Protein AF-A0A520I023-F1 (afdb_monomer_lite)

Sequence (64 aa):
MSLDSGVWVDVVRDGRAVASAAHGHGAACGGVRKRVDFELGAGRYVLQLSGAAGVRVRAMVSPA

Secondary structure (DSSP, 8-state):
-EESS--EEEEEETTEEEPP-EEE---TTSS--EEEE----SS--EEEEE--SSS---EE----

Foldseek 3Di:
DFKLFPKDKFKDDPRDTFDWPDKDADDPPPSTGIDTHGDDDDDDIDIDIDDGPDPDMDDDDDDD

pLDDT: mean 94.13, std 4.44, range [71.19, 98.25]

Structure (mmCIF, N/CA/C/O backbone):
data_AF-A0A520I023-F1
#
_entry.id   AF-A0A520I023-F1
#
loop_
_atom_site.group_PDB
_atom_site.id
_atom_site.type_symbol
_atom_site.label_atom_id
_atom_site.label_alt_id
_atom_site.label_comp_id
_atom_site.label_asym_id
_atom_site.label_entity_id
_atom_site.label_seq_id
_atom_site.pdbx_PDB_ins_code
_atom_site.Cartn_x
_atom_site.Cartn_y
_atom_site.Cartn_z
_atom_site.occupancy
_atom_site.B_iso_or_equiv
_atom_site.auth_seq_id
_atom_site.auth_comp_id
_atom_site.auth_asym_id
_atom_site.auth_atom_id
_atom_site.pdbx_PDB_model_num
ATOM 1 N N . MET A 1 1 ? 3.016 1.937 3.660 1.00 93.00 1 MET A N 1
ATOM 2 C CA . MET A 1 1 ? 3.315 0.590 3.082 1.00 93.00 1 MET A CA 1
ATOM 3 C C . MET A 1 1 ? 4.405 0.672 2.023 1.00 93.00 1 MET A C 1
ATOM 5 O O . MET A 1 1 ? 4.365 1.583 1.208 1.00 93.00 1 MET A O 1
ATOM 9 N N . SER A 1 2 ? 5.329 -0.294 1.987 1.00 95.69 2 SER A N 1
ATOM 10 C CA . SER A 1 2 ? 6.489 -0.323 1.076 1.00 95.69 2 SER A CA 1
ATOM 11 C C . SER A 1 2 ? 6.431 -1.482 0.072 1.00 95.69 2 SER A C 1
ATOM 13 O O . SER A 1 2 ? 6.085 -2.599 0.452 1.00 95.69 2 SER A O 1
ATOM 15 N N . LEU A 1 3 ? 6.799 -1.226 -1.188 1.00 95.94 3 LEU A N 1
ATOM 16 C CA . LEU A 1 3 ? 6.732 -2.162 -2.321 1.00 95.94 3 LEU A CA 1
ATOM 17 C C . LEU A 1 3 ? 8.047 -2.166 -3.117 1.00 95.94 3 LEU A C 1
ATOM 19 O O . LEU A 1 3 ? 8.631 -1.107 -3.364 1.00 95.94 3 LEU A O 1
ATOM 23 N N . ASP A 1 4 ? 8.491 -3.341 -3.566 1.00 95.00 4 ASP A N 1
ATOM 24 C CA . ASP A 1 4 ? 9.722 -3.506 -4.362 1.00 95.00 4 ASP A CA 1
ATOM 25 C C . ASP A 1 4 ? 9.527 -3.353 -5.882 1.00 95.00 4 ASP A C 1
ATOM 27 O O . ASP A 1 4 ? 10.492 -3.318 -6.645 1.00 95.00 4 ASP A O 1
ATOM 31 N N . SER A 1 5 ? 8.283 -3.224 -6.337 1.00 93.31 5 SER A N 1
ATOM 32 C CA . SER A 1 5 ? 7.921 -3.213 -7.755 1.00 93.31 5 SER A CA 1
ATOM 33 C C . SER A 1 5 ? 6.896 -2.130 -8.083 1.00 93.31 5 SER A C 1
ATOM 35 O O . SER A 1 5 ? 6.250 -1.545 -7.211 1.00 93.31 5 SER A O 1
ATOM 37 N N . GLY A 1 6 ? 6.800 -1.801 -9.375 1.00 92.62 6 GLY A N 1
ATOM 38 C CA . GLY A 1 6 ? 5.819 -0.852 -9.890 1.00 92.62 6 GLY A CA 1
ATOM 39 C C . GLY A 1 6 ? 4.469 -1.536 -10.030 1.00 92.62 6 GLY A C 1
ATOM 40 O O . GLY A 1 6 ? 4.177 -2.073 -11.090 1.00 92.62 6 GLY A O 1
ATOM 41 N N . VAL A 1 7 ? 3.685 -1.534 -8.955 1.00 95.06 7 VAL A N 1
ATOM 42 C CA . VAL A 1 7 ? 2.328 -2.093 -8.915 1.00 95.06 7 VAL A CA 1
ATOM 43 C C . VAL A 1 7 ? 1.309 -1.038 -8.499 1.00 95.06 7 VAL A C 1
ATOM 45 O O . VAL A 1 7 ? 1.630 -0.062 -7.798 1.00 95.06 7 VAL A O 1
ATOM 48 N N . TRP A 1 8 ? 0.067 -1.252 -8.923 1.00 94.88 8 TRP A N 1
ATOM 49 C CA . TRP A 1 8 ? -1.083 -0.582 -8.334 1.00 94.88 8 TRP A CA 1
ATOM 50 C C . TRP A 1 8 ? -1.397 -1.214 -6.984 1.00 94.88 8 TRP A C 1
ATOM 52 O O . TRP A 1 8 ? -1.179 -2.409 -6.771 1.00 94.88 8 TRP A O 1
ATOM 62 N N . VAL A 1 9 ? -1.842 -0.372 -6.061 1.00 95.94 9 VAL A N 1
ATOM 63 C CA . VAL A 1 9 ? -2.105 -0.749 -4.682 1.00 95.94 9 VAL A CA 1
ATOM 64 C C . VAL A 1 9 ? -3.397 -0.094 -4.245 1.00 95.94 9 VAL A C 1
ATOM 66 O O . VAL A 1 9 ? -3.484 1.131 -4.214 1.00 95.94 9 VAL A O 1
ATOM 69 N N . ASP A 1 10 ? -4.362 -0.926 -3.883 1.00 96.81 10 ASP A N 1
ATOM 70 C CA . ASP A 1 10 ? -5.653 -0.496 -3.376 1.00 96.81 10 ASP A CA 1
ATOM 71 C C . ASP A 1 10 ? -5.855 -1.097 -1.988 1.00 96.81 10 ASP A C 1
ATOM 73 O O . ASP A 1 10 ? -5.626 -2.289 -1.758 1.00 96.81 10 ASP A O 1
ATOM 77 N N . VAL A 1 11 ? -6.287 -0.261 -1.048 1.00 97.88 11 VAL A N 1
ATOM 78 C CA . VAL A 1 11 ? -6.766 -0.710 0.258 1.00 97.88 11 VAL A CA 1
ATOM 79 C C . VAL A 1 11 ? -8.277 -0.609 0.234 1.00 97.88 11 VAL A C 1
ATOM 81 O O . VAL A 1 11 ? -8.817 0.452 -0.055 1.00 97.88 11 VAL A O 1
ATOM 84 N N . VAL A 1 12 ? -8.969 -1.706 0.522 1.00 98.25 12 VAL A N 1
ATOM 85 C CA . VAL A 1 12 ? -10.428 -1.786 0.431 1.00 98.25 12 VAL A CA 1
ATOM 86 C C . VAL A 1 12 ? -11.030 -2.108 1.790 1.00 98.25 12 VAL A C 1
ATOM 88 O O . VAL A 1 12 ? -10.590 -3.034 2.476 1.00 98.25 12 VAL A O 1
ATOM 91 N N . ARG A 1 13 ? -12.077 -1.368 2.160 1.00 97.94 13 ARG A N 1
ATOM 92 C CA . ARG A 1 13 ? -12.916 -1.622 3.335 1.00 97.94 13 ARG A CA 1
ATOM 93 C C . ARG A 1 13 ? -14.376 -1.608 2.917 1.00 97.94 13 ARG A C 1
ATOM 95 O O . ARG A 1 13 ? -14.809 -0.684 2.236 1.00 97.94 13 ARG A O 1
ATOM 102 N N . ASP A 1 14 ? -15.120 -2.643 3.299 1.00 96.50 14 ASP A N 1
ATOM 103 C CA . ASP A 1 14 ? -16.558 -2.760 3.014 1.00 96.50 14 ASP A CA 1
ATOM 104 C C . ASP A 1 14 ? -16.898 -2.543 1.524 1.00 96.50 14 ASP A C 1
ATOM 106 O O . ASP A 1 14 ? -17.864 -1.872 1.165 1.00 96.50 14 ASP A O 1
ATOM 110 N N . GLY A 1 15 ? -16.045 -3.076 0.639 1.00 96.50 15 GLY A N 1
ATOM 111 C CA . GLY A 1 15 ? -16.194 -2.974 -0.816 1.00 96.50 15 GLY A CA 1
ATOM 112 C C . GLY A 1 15 ? -15.820 -1.618 -1.425 1.00 96.50 15 GLY A C 1
ATOM 113 O O . GLY A 1 15 ? -16.002 -1.434 -2.625 1.00 96.50 15 GLY A O 1
ATOM 114 N N . ARG A 1 16 ? -15.292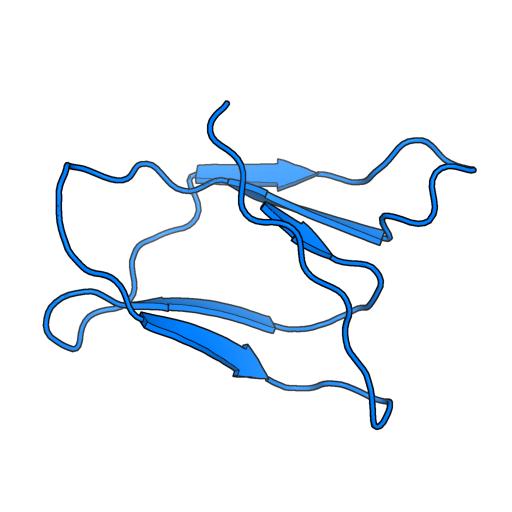 -0.670 -0.640 1.00 96.69 16 ARG A N 1
ATOM 115 C CA . ARG A 1 16 ? -14.870 0.657 -1.112 1.00 96.69 16 ARG A CA 1
ATOM 116 C C . ARG A 1 16 ? -13.368 0.855 -0.975 1.00 96.69 16 ARG A C 1
ATOM 118 O O . ARG A 1 16 ? -12.784 0.501 0.049 1.00 96.69 16 ARG A O 1
ATOM 125 N N . ALA A 1 17 ? -12.761 1.452 -1.997 1.00 97.31 17 ALA A N 1
ATOM 126 C CA . ALA A 1 17 ? -11.361 1.851 -1.955 1.00 97.31 17 ALA A CA 1
ATOM 127 C C . ALA A 1 17 ? -11.152 2.995 -0.949 1.00 97.31 17 ALA A C 1
ATOM 129 O O . ALA A 1 17 ? -11.929 3.951 -0.897 1.00 97.31 17 ALA A O 1
ATOM 130 N N . VAL A 1 18 ? -10.091 2.885 -0.159 1.00 98.06 18 VAL A N 1
ATOM 131 C CA . VAL A 1 18 ? -9.579 3.919 0.738 1.00 98.06 18 VAL A CA 1
ATOM 132 C C . VAL A 1 18 ? -8.595 4.773 -0.053 1.00 98.06 18 VAL A C 1
ATOM 134 O O . VAL A 1 18 ? -7.705 4.242 -0.717 1.00 98.06 18 VAL A O 1
ATOM 137 N N . ALA A 1 19 ? -8.744 6.095 0.016 1.00 97.62 19 ALA A N 1
ATOM 138 C CA . ALA A 1 19 ? -7.822 7.011 -0.643 1.00 97.62 19 ALA A CA 1
ATOM 139 C C . ALA A 1 19 ? -6.422 6.921 -0.017 1.00 97.62 19 ALA A C 1
ATOM 141 O O . ALA A 1 19 ? -6.277 6.863 1.206 1.00 97.62 19 ALA A O 1
ATOM 142 N N . SER A 1 20 ? -5.386 6.938 -0.855 1.00 97.31 20 SER A N 1
ATOM 143 C CA . SER A 1 20 ? -4.012 7.088 -0.382 1.00 97.31 20 SER A CA 1
ATOM 144 C C . SER A 1 20 ? -3.783 8.496 0.162 1.00 97.31 20 SER A C 1
ATOM 146 O O . SER A 1 20 ? -4.224 9.480 -0.429 1.00 97.31 20 SER A O 1
ATOM 148 N N . ALA A 1 21 ? -3.055 8.582 1.268 1.00 97.62 21 ALA A N 1
ATOM 149 C CA . ALA A 1 21 ? -2.711 9.830 1.936 1.00 97.62 21 ALA A CA 1
ATOM 150 C C . ALA A 1 21 ? -1.388 10.416 1.424 1.00 97.62 21 ALA A C 1
ATOM 152 O O . ALA A 1 21 ? -1.264 11.627 1.263 1.00 97.62 21 ALA A O 1
ATOM 153 N 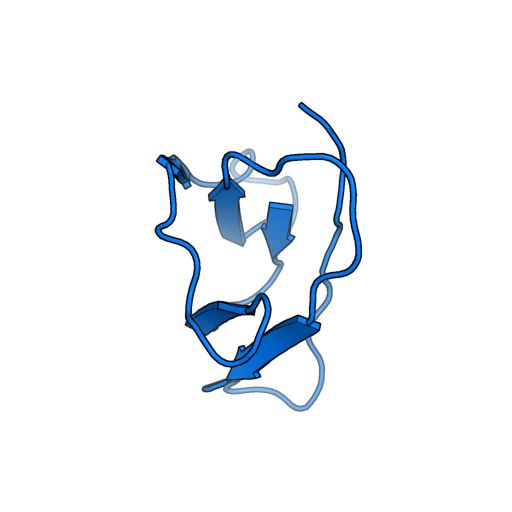N . ALA A 1 22 ? -0.404 9.559 1.133 1.00 96.69 22 ALA A N 1
ATOM 154 C CA . ALA A 1 22 ? 0.899 9.987 0.638 1.00 96.69 22 ALA A CA 1
ATOM 155 C C . ALA A 1 22 ? 1.538 8.958 -0.299 1.00 96.69 22 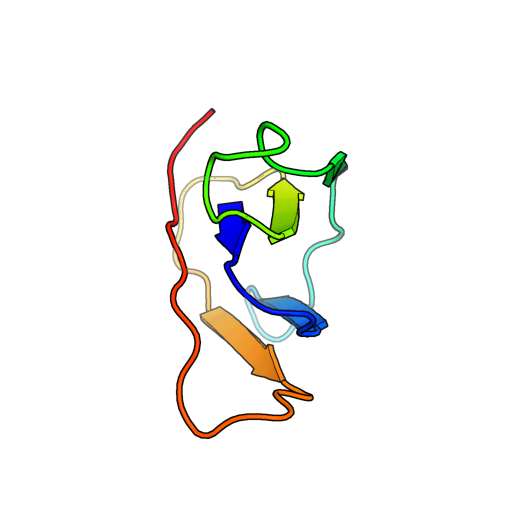ALA A C 1
ATOM 157 O O . ALA A 1 22 ? 1.262 7.756 -0.236 1.00 96.69 22 ALA A O 1
ATOM 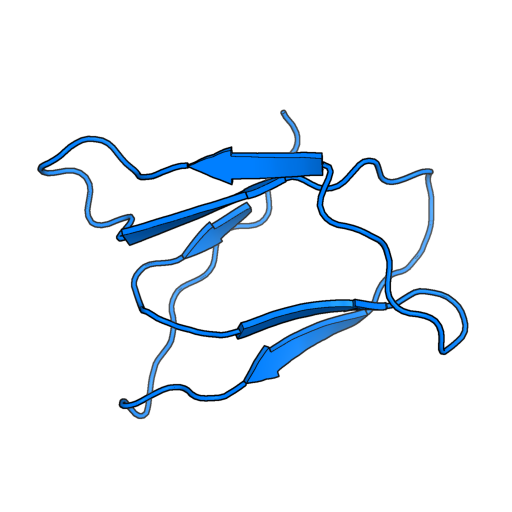158 N N . HIS A 1 23 ? 2.436 9.450 -1.154 1.00 95.56 23 HIS A N 1
ATOM 159 C CA . HIS A 1 23 ? 3.261 8.642 -2.042 1.00 95.56 23 HIS A CA 1
ATOM 160 C C . HIS A 1 23 ? 4.726 9.032 -1.889 1.00 95.56 23 HIS A C 1
ATOM 162 O O . HIS A 1 23 ? 5.067 10.211 -1.821 1.00 95.56 23 HIS A O 1
ATOM 168 N N . GLY A 1 24 ? 5.604 8.037 -1.889 1.00 93.31 24 GLY A N 1
ATOM 169 C CA . GLY A 1 24 ? 7.036 8.256 -1.778 1.00 93.31 24 GLY A CA 1
ATOM 170 C C . GLY A 1 24 ? 7.844 7.118 -2.376 1.00 93.31 24 GLY A C 1
ATOM 171 O O . GLY A 1 24 ? 7.309 6.179 -2.967 1.00 93.31 24 GLY A O 1
ATOM 172 N N . HIS A 1 25 ? 9.155 7.202 -2.192 1.00 92.38 25 HIS A N 1
ATOM 173 C CA . HIS A 1 25 ? 10.106 6.178 -2.610 1.00 92.38 25 HIS A CA 1
ATOM 174 C C . HIS A 1 25 ? 10.931 5.715 -1.400 1.00 92.38 25 HIS A C 1
ATOM 176 O O . HIS A 1 25 ? 10.934 6.344 -0.331 1.00 92.38 25 HIS A O 1
ATOM 182 N N . GLY A 1 26 ? 11.573 4.556 -1.531 1.00 87.06 26 GLY A N 1
ATOM 183 C CA . GLY A 1 26 ? 12.589 4.126 -0.578 1.00 87.06 26 GLY A CA 1
ATOM 184 C C . GLY A 1 26 ? 13.861 4.962 -0.693 1.00 87.06 26 GLY A C 1
ATOM 185 O O . GLY A 1 26 ? 14.008 5.777 -1.603 1.00 87.06 26 GLY A O 1
ATOM 186 N N . ALA A 1 27 ? 14.811 4.722 0.211 1.00 88.50 27 ALA A N 1
ATOM 187 C CA . ALA A 1 27 ? 16.180 5.179 -0.002 1.00 88.50 27 ALA A CA 1
ATOM 188 C C . ALA A 1 27 ? 16.723 4.591 -1.317 1.00 88.50 27 ALA A C 1
ATOM 190 O O . ALA A 1 27 ? 16.398 3.450 -1.655 1.00 88.50 27 ALA A O 1
ATOM 191 N N . ALA A 1 28 ? 17.571 5.339 -2.029 1.00 82.31 28 ALA A N 1
ATOM 192 C CA . ALA A 1 28 ? 18.024 4.992 -3.382 1.00 82.31 28 ALA A CA 1
ATOM 193 C C . ALA A 1 28 ? 18.611 3.567 -3.512 1.00 82.31 28 ALA A C 1
ATOM 195 O O . ALA A 1 28 ? 18.446 2.933 -4.549 1.00 82.31 28 ALA A O 1
ATOM 196 N N . CYS A 1 29 ? 19.220 3.031 -2.448 1.00 85.75 29 CYS A N 1
ATOM 197 C CA . CYS A 1 29 ? 19.819 1.689 -2.421 1.00 85.75 29 CYS A CA 1
ATOM 198 C C . CYS A 1 29 ? 19.040 0.673 -1.554 1.00 85.75 29 CYS A C 1
ATOM 200 O O . CYS A 1 29 ? 19.549 -0.405 -1.267 1.00 85.75 29 CYS A O 1
ATOM 202 N N . GLY A 1 30 ? 17.824 1.005 -1.102 1.00 83.31 30 GLY A N 1
ATOM 203 C CA . GLY A 1 30 ? 17.076 0.241 -0.090 1.00 83.31 30 GLY A CA 1
ATOM 204 C C . GLY A 1 30 ? 16.106 -0.820 -0.623 1.00 83.31 30 GLY A C 1
ATOM 205 O O . GLY A 1 30 ? 1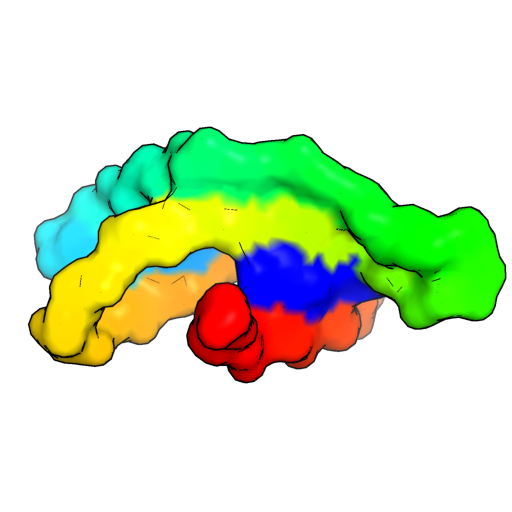5.325 -1.368 0.149 1.00 83.31 30 GLY A O 1
ATOM 206 N N . GLY A 1 31 ? 16.077 -1.074 -1.935 1.00 89.50 31 GLY A N 1
ATOM 207 C CA . GLY A 1 31 ? 15.208 -2.081 -2.570 1.00 89.50 31 GLY A CA 1
ATOM 208 C C . GLY A 1 31 ? 13.706 -1.752 -2.603 1.00 89.50 31 GLY A C 1
ATOM 209 O O . GLY A 1 31 ? 12.957 -2.404 -3.326 1.00 89.50 31 GLY A O 1
ATOM 210 N N . VAL A 1 32 ? 13.254 -0.730 -1.870 1.00 93.81 32 VAL A N 1
ATOM 211 C CA . VAL A 1 32 ? 11.877 -0.221 -1.924 1.00 93.81 32 VAL A CA 1
ATOM 212 C C . VAL A 1 32 ? 11.746 0.751 -3.087 1.00 93.81 32 VAL A C 1
ATOM 214 O O . VAL A 1 32 ? 12.300 1.851 -3.068 1.00 93.81 32 VAL A O 1
ATOM 217 N N . ARG A 1 33 ? 10.952 0.363 -4.083 1.00 92.12 33 ARG A N 1
ATOM 218 C CA . ARG A 1 33 ? 10.645 1.204 -5.236 1.00 92.12 33 ARG A CA 1
ATOM 219 C C . ARG A 1 33 ? 9.569 2.229 -4.912 1.00 92.12 33 ARG A C 1
ATOM 221 O O . ARG A 1 33 ? 9.697 3.370 -5.323 1.00 92.12 33 ARG A O 1
ATOM 228 N N . LYS A 1 34 ? 8.511 1.843 -4.199 1.00 92.56 34 LYS A N 1
ATOM 229 C CA . LYS A 1 34 ? 7.348 2.704 -3.945 1.00 92.56 34 LYS A CA 1
ATOM 230 C C . LYS A 1 34 ? 6.921 2.601 -2.490 1.00 92.56 34 LYS A C 1
ATOM 232 O O . LYS A 1 34 ? 6.890 1.510 -1.925 1.00 92.56 34 LYS A O 1
ATOM 237 N N . ARG A 1 35 ? 6.541 3.734 -1.909 1.00 95.19 35 ARG A N 1
ATOM 238 C CA . ARG A 1 35 ? 5.791 3.820 -0.659 1.00 95.19 35 ARG A CA 1
ATOM 239 C C . ARG A 1 35 ? 4.434 4.452 -0.917 1.00 95.19 35 ARG A C 1
ATOM 241 O O . ARG A 1 35 ? 4.341 5.409 -1.685 1.00 95.19 35 ARG A O 1
ATOM 248 N N . VAL A 1 36 ? 3.405 3.899 -0.290 1.00 96.94 36 VAL A N 1
ATOM 249 C CA . VAL A 1 36 ? 2.057 4.470 -0.266 1.00 96.94 36 VAL A CA 1
ATOM 250 C C . VAL A 1 36 ? 1.518 4.363 1.144 1.00 96.94 36 VAL A C 1
ATOM 252 O O . VAL A 1 36 ? 1.536 3.273 1.726 1.00 96.94 36 VAL A O 1
ATOM 255 N N . ASP A 1 37 ? 1.041 5.479 1.667 1.00 97.06 37 ASP A N 1
ATOM 256 C CA . ASP A 1 37 ? 0.499 5.570 3.015 1.00 97.06 37 ASP A CA 1
ATOM 257 C C . ASP A 1 37 ? -1.010 5.796 2.955 1.00 97.06 37 ASP A C 1
ATOM 259 O O . ASP A 1 37 ? -1.525 6.394 2.007 1.00 97.06 37 ASP A O 1
ATOM 263 N N . PHE A 1 38 ? -1.717 5.261 3.946 1.00 97.12 38 PHE A N 1
ATOM 264 C CA . PHE A 1 38 ? -3.171 5.302 4.060 1.00 97.12 38 PHE A CA 1
ATOM 265 C C . PHE A 1 38 ? -3.531 5.623 5.507 1.00 97.12 38 PHE A C 1
ATOM 267 O O . PHE A 1 38 ? -2.962 5.030 6.424 1.00 97.12 38 PHE A O 1
ATOM 274 N N . GLU A 1 39 ? -4.510 6.501 5.699 1.00 96.75 39 GLU A N 1
ATOM 275 C CA . GLU A 1 39 ? -5.098 6.754 7.013 1.00 96.75 39 GLU A CA 1
ATOM 276 C C . GLU A 1 39 ? -6.135 5.668 7.308 1.00 96.75 39 GLU A C 1
ATOM 278 O O . GLU A 1 39 ? -7.200 5.618 6.686 1.00 96.75 39 GLU A O 1
ATOM 283 N N . LEU A 1 40 ? -5.809 4.756 8.226 1.00 95.69 40 LEU A N 1
ATOM 284 C CA . LEU A 1 40 ? -6.641 3.598 8.545 1.00 95.69 40 LEU A CA 1
ATOM 285 C C . LEU A 1 40 ? -7.141 3.681 9.986 1.00 95.69 40 LEU A C 1
ATOM 287 O O . LEU A 1 40 ? -6.359 3.719 10.933 1.00 95.69 40 LEU A O 1
ATOM 291 N N . GLY A 1 41 ? -8.460 3.629 10.160 1.00 95.00 41 GLY A N 1
ATOM 292 C CA . GLY A 1 41 ? -9.054 3.332 11.463 1.00 95.00 41 GLY A CA 1
ATOM 293 C C . GLY A 1 41 ? -8.889 1.853 11.824 1.00 95.00 41 GLY A C 1
ATOM 294 O O . GLY A 1 41 ? -8.628 1.018 10.953 1.00 95.00 41 GLY A O 1
ATOM 295 N N . ALA A 1 42 ? -9.105 1.505 13.093 1.00 95.12 42 ALA A N 1
ATOM 296 C CA . ALA A 1 42 ? -9.095 0.111 13.532 1.00 95.12 42 ALA A CA 1
ATOM 297 C C . ALA A 1 42 ? -10.110 -0.735 12.740 1.00 95.12 42 ALA A C 1
ATOM 299 O O . ALA A 1 42 ? -11.265 -0.342 12.559 1.00 95.12 42 ALA A O 1
ATOM 300 N N . GLY A 1 43 ? -9.686 -1.911 12.277 1.00 95.25 43 GLY A N 1
ATOM 301 C CA . GLY A 1 43 ? -10.570 -2.830 11.569 1.00 95.25 43 GLY A CA 1
ATOM 302 C C . GLY A 1 43 ? -9.859 -3.719 10.560 1.00 95.25 43 GLY A C 1
ATOM 303 O O . GLY A 1 43 ? -8.632 -3.787 10.501 1.00 95.25 43 GLY A O 1
ATOM 304 N N . ARG A 1 44 ? -10.670 -4.418 9.762 1.00 96.81 44 ARG A N 1
ATOM 305 C CA . ARG A 1 44 ? -10.210 -5.316 8.705 1.00 96.81 44 ARG A CA 1
ATOM 306 C C . ARG A 1 44 ? -10.244 -4.613 7.355 1.00 96.81 44 ARG A C 1
ATOM 308 O O . ARG A 1 44 ? -11.236 -3.979 7.007 1.00 96.81 44 ARG A O 1
ATOM 315 N N . TYR A 1 45 ? -9.180 -4.814 6.590 1.00 97.94 45 TYR A N 1
ATOM 316 C CA . TYR A 1 45 ? -9.017 -4.283 5.244 1.00 97.94 45 TYR A CA 1
ATOM 317 C C . TYR A 1 45 ? -8.560 -5.394 4.305 1.00 97.94 45 TYR A C 1
ATOM 319 O O . TYR A 1 45 ? -7.925 -6.362 4.731 1.00 97.94 45 TYR A O 1
ATOM 327 N N . VAL A 1 46 ? -8.878 -5.245 3.025 1.00 97.94 46 VAL A N 1
ATOM 328 C CA . VAL A 1 46 ? -8.313 -6.059 1.951 1.00 97.94 46 VAL A CA 1
ATOM 329 C C . VAL A 1 46 ? -7.247 -5.232 1.256 1.00 97.94 46 VAL A C 1
ATOM 331 O O . VAL A 1 46 ? -7.510 -4.117 0.813 1.00 97.94 46 VAL A O 1
ATOM 334 N N . LEU A 1 47 ? -6.048 -5.792 1.157 1.00 96.25 47 LEU A N 1
ATOM 335 C CA . LEU A 1 47 ? -4.999 -5.254 0.313 1.00 96.25 47 LEU A CA 1
ATOM 336 C C . LEU A 1 47 ? -5.081 -5.920 -1.059 1.00 96.25 47 LEU A C 1
ATOM 338 O O . LEU A 1 47 ? -4.970 -7.143 -1.154 1.00 96.25 47 LEU A O 1
ATOM 342 N N . GLN A 1 48 ? -5.246 -5.124 -2.110 1.00 96.44 48 GLN A N 1
ATOM 343 C CA . GLN A 1 48 ? -5.215 -5.592 -3.489 1.00 96.44 48 GLN A CA 1
ATOM 344 C C . GLN A 1 48 ? -3.977 -5.040 -4.192 1.00 96.44 48 GLN A C 1
ATOM 346 O O . GLN A 1 48 ? -3.653 -3.857 -4.093 1.00 96.44 48 GLN A O 1
ATOM 351 N N . LEU A 1 49 ? -3.275 -5.927 -4.894 1.00 95.06 49 LEU A N 1
ATOM 352 C CA . LEU A 1 49 ? -2.103 -5.608 -5.698 1.00 95.06 49 LEU A CA 1
ATOM 353 C C . LEU A 1 49 ? -2.392 -6.031 -7.134 1.00 95.06 49 LEU A C 1
ATOM 355 O O . LEU A 1 49 ? -2.823 -7.161 -7.367 1.00 95.06 49 LEU A O 1
ATOM 359 N N . SER A 1 50 ? -2.157 -5.141 -8.094 1.00 95.25 50 SER A N 1
ATOM 360 C CA . SER A 1 50 ? -2.428 -5.418 -9.506 1.00 95.25 50 SER A CA 1
ATOM 361 C C . SER A 1 50 ? -1.391 -4.776 -10.432 1.00 95.25 50 SER A C 1
ATOM 363 O O . SER A 1 50 ? -0.595 -3.925 -10.027 1.00 95.25 50 SER A O 1
ATOM 365 N N . GLY A 1 51 ? -1.359 -5.232 -11.688 1.00 95.75 51 GLY A N 1
ATOM 366 C CA . GLY A 1 51 ? -0.447 -4.704 -12.709 1.00 95.75 51 GLY A CA 1
ATOM 367 C C . GLY A 1 51 ? 1.028 -5.072 -12.513 1.00 95.75 51 GLY A C 1
ATOM 368 O O . GLY A 1 51 ? 1.899 -4.374 -13.024 1.00 95.75 51 GLY A O 1
ATOM 369 N N . ALA A 1 52 ? 1.334 -6.142 -11.773 1.00 94.00 52 ALA A N 1
ATOM 370 C CA . ALA A 1 52 ? 2.709 -6.607 -11.612 1.00 94.00 52 ALA A CA 1
ATOM 371 C C . ALA A 1 52 ? 3.286 -7.106 -12.945 1.00 94.00 52 ALA A C 1
ATOM 373 O O . ALA A 1 52 ? 2.724 -7.992 -13.581 1.00 94.00 52 ALA A O 1
ATOM 374 N N . ALA A 1 53 ? 4.445 -6.570 -13.336 1.00 92.19 53 ALA A N 1
ATOM 375 C CA . ALA A 1 53 ? 5.177 -7.035 -14.517 1.00 92.19 53 ALA A CA 1
ATOM 376 C C . ALA A 1 53 ? 5.896 -8.382 -14.293 1.00 92.19 53 ALA A C 1
ATOM 378 O O . ALA A 1 53 ? 6.301 -9.036 -15.249 1.00 92.19 53 ALA A O 1
ATOM 379 N N . GLY A 1 54 ? 6.089 -8.785 -13.034 1.00 91.00 54 GLY A N 1
ATOM 380 C CA . GLY A 1 54 ? 6.753 -10.029 -12.652 1.00 91.00 54 GLY A CA 1
ATOM 381 C C . GLY A 1 54 ? 5.845 -10.951 -11.843 1.00 91.00 54 GLY A C 1
ATOM 382 O O . GLY A 1 54 ? 4.795 -10.551 -11.353 1.00 91.00 54 GLY A O 1
ATOM 383 N N . VAL A 1 55 ? 6.297 -12.190 -11.643 1.00 94.06 55 VAL A N 1
ATOM 384 C CA . VAL A 1 55 ? 5.555 -13.236 -10.908 1.00 94.06 55 VAL A CA 1
ATOM 385 C C . VAL A 1 55 ? 5.673 -13.131 -9.382 1.00 94.06 55 VAL A C 1
ATOM 387 O O . VAL A 1 55 ? 5.130 -13.959 -8.657 1.00 94.06 55 VAL A O 1
ATOM 390 N N . ARG A 1 56 ? 6.423 -12.146 -8.875 1.00 94.31 56 ARG A N 1
ATOM 391 C CA . ARG A 1 56 ? 6.615 -11.900 -7.442 1.00 94.31 56 ARG A CA 1
ATOM 392 C C . ARG A 1 56 ? 6.574 -10.408 -7.153 1.00 94.31 56 ARG A C 1
ATOM 394 O O . ARG A 1 56 ? 7.155 -9.618 -7.892 1.00 94.31 56 ARG A O 1
ATOM 401 N N . VAL A 1 57 ? 5.943 -10.068 -6.036 1.00 94.69 57 VAL A N 1
ATOM 402 C CA . VAL A 1 57 ? 5.922 -8.732 -5.437 1.00 94.69 57 VAL A CA 1
ATOM 403 C C . VAL A 1 57 ? 6.240 -8.908 -3.960 1.00 94.69 57 VAL A C 1
ATOM 405 O O . VAL A 1 57 ? 5.611 -9.736 -3.299 1.00 94.69 57 VAL A O 1
ATOM 408 N N . ARG A 1 58 ? 7.203 -8.150 -3.429 1.00 95.44 58 ARG A N 1
ATOM 409 C CA . ARG A 1 58 ? 7.415 -8.062 -1.979 1.00 95.44 58 ARG A CA 1
ATOM 410 C C . ARG A 1 58 ? 6.787 -6.778 -1.467 1.00 95.44 58 ARG A C 1
ATOM 412 O O . ARG A 1 58 ? 7.066 -5.689 -1.971 1.00 95.44 58 ARG A O 1
ATOM 419 N N . ALA A 1 59 ? 5.952 -6.930 -0.449 1.00 95.38 59 ALA A N 1
ATOM 420 C CA . ALA A 1 59 ? 5.267 -5.840 0.221 1.00 95.38 59 ALA A CA 1
ATOM 421 C C . ALA A 1 59 ? 5.535 -5.908 1.726 1.00 95.38 59 ALA A C 1
ATOM 423 O O . ALA A 1 59 ? 5.599 -6.993 2.301 1.00 95.38 59 ALA A O 1
ATOM 424 N N . MET A 1 60 ? 5.655 -4.744 2.358 1.00 95.75 60 MET A N 1
ATOM 425 C CA . MET A 1 60 ? 5.697 -4.613 3.810 1.00 95.75 60 MET A CA 1
ATOM 426 C C . MET A 1 60 ? 4.623 -3.628 4.259 1.00 95.75 60 MET A C 1
ATOM 428 O O . MET A 1 60 ? 4.636 -2.451 3.878 1.00 95.75 60 MET A O 1
ATOM 432 N N . VAL A 1 61 ? 3.708 -4.121 5.088 1.00 95.44 61 VAL A N 1
ATOM 433 C CA . VAL A 1 61 ? 2.728 -3.307 5.806 1.00 95.44 61 VAL A CA 1
ATOM 434 C C . VAL A 1 61 ? 3.311 -3.007 7.179 1.00 95.44 61 VAL A C 1
ATOM 436 O O . VAL A 1 61 ? 3.640 -3.927 7.923 1.00 95.44 61 VAL A O 1
ATOM 439 N N . SER A 1 62 ? 3.445 -1.731 7.507 1.00 93.69 62 SER A N 1
ATOM 440 C CA . SER A 1 62 ? 3.858 -1.276 8.829 1.00 93.69 62 SER A CA 1
ATOM 441 C C . SER A 1 62 ? 2.993 -0.085 9.233 1.00 93.69 62 SER A C 1
ATOM 443 O O . SER A 1 62 ? 2.548 0.654 8.345 1.00 93.69 62 SER A O 1
ATOM 445 N N . PRO A 1 63 ? 2.773 0.125 10.539 1.00 88.81 63 PRO A N 1
ATOM 446 C CA . PRO A 1 63 ? 2.391 1.433 11.049 1.00 88.81 63 PRO A CA 1
ATOM 447 C C . PRO A 1 63 ? 3.414 2.500 10.632 1.00 88.81 63 PRO A C 1
ATOM 449 O O . PRO A 1 63 ? 4.535 2.165 10.221 1.00 88.81 63 PRO A O 1
ATOM 452 N N . ALA A 1 64 ? 3.000 3.762 10.721 1.00 71.19 64 ALA A N 1
ATOM 453 C CA . ALA A 1 64 ? 3.919 4.894 10.668 1.00 71.19 64 ALA A CA 1
ATOM 454 C C . ALA A 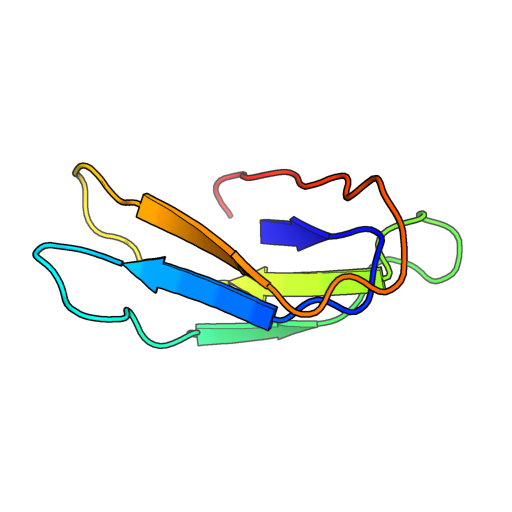1 64 ? 4.829 4.910 11.904 1.00 71.19 64 ALA A C 1
ATOM 456 O O . ALA A 1 64 ? 4.340 4.530 12.995 1.00 71.19 64 ALA A O 1
#

Radius of gyration: 11.96 Å; chains: 1; bounding box: 36×23×28 Å